Protein AF-A0A1R1XHM5-F1 (afdb_monomer_lite)

Foldseek 3Di:
DDDDPPDDDDDDDDDFDDDDPVQVPPPVNVVPDDGDDDDDFDADAQDDDDPPDPDDDDPVNRVRHRPTD

Structure (mmCIF, N/CA/C/O backbone):
data_AF-A0A1R1XHM5-F1
#
_entry.id   AF-A0A1R1XHM5-F1
#
loop_
_atom_site.group_PDB
_atom_site.id
_atom_site.type_symbol
_atom_site.label_atom_id
_atom_site.label_alt_id
_atom_site.label_comp_id
_at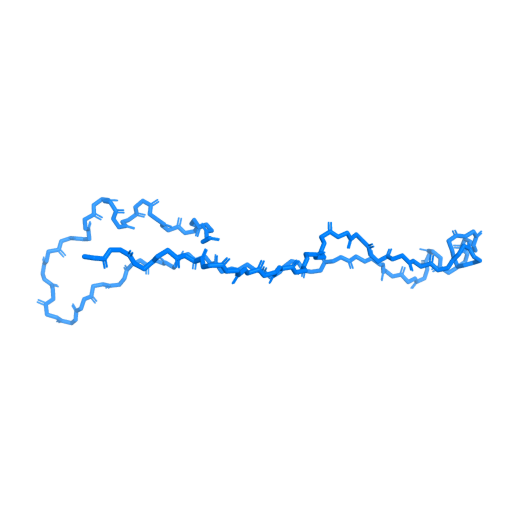om_site.label_asym_id
_atom_site.label_entity_id
_atom_site.label_seq_id
_atom_site.pdbx_PDB_ins_code
_atom_site.Cartn_x
_atom_site.Cartn_y
_atom_site.Cartn_z
_atom_site.occupancy
_atom_site.B_iso_or_equiv
_atom_site.auth_seq_id
_atom_site.auth_comp_id
_atom_site.auth_asym_id
_atom_site.auth_atom_id
_atom_site.pdbx_PDB_model_num
ATOM 1 N N . MET A 1 1 ? -31.949 2.635 -5.499 1.00 47.75 1 MET A N 1
ATOM 2 C CA . MET A 1 1 ? -31.683 3.095 -6.878 1.00 47.75 1 MET A CA 1
ATOM 3 C C . MET A 1 1 ? -30.171 3.222 -7.020 1.00 47.75 1 MET A C 1
ATOM 5 O O . MET A 1 1 ? -29.601 4.153 -6.470 1.00 47.75 1 MET A O 1
ATOM 9 N N . LEU A 1 2 ? -29.510 2.221 -7.608 1.00 55.25 2 LEU A N 1
ATOM 10 C CA . LEU A 1 2 ? -28.061 2.247 -7.839 1.00 55.25 2 LEU A CA 1
ATOM 11 C C . LEU A 1 2 ? -27.797 3.158 -9.042 1.00 55.25 2 LEU A C 1
ATOM 13 O O . LEU A 1 2 ? -28.404 2.966 -10.093 1.00 55.25 2 LEU A O 1
ATOM 17 N N . ARG A 1 3 ? -26.959 4.184 -8.873 1.00 59.34 3 ARG A N 1
ATOM 18 C CA . ARG A 1 3 ? -26.539 5.042 -9.987 1.00 59.34 3 ARG A CA 1
ATOM 19 C C . ARG A 1 3 ? -25.623 4.217 -10.890 1.00 59.34 3 ARG A C 1
ATOM 21 O O . ARG A 1 3 ? -24.543 3.828 -10.456 1.00 59.34 3 ARG A O 1
ATOM 28 N N . ASN A 1 4 ? -26.065 3.942 -12.114 1.00 75.62 4 ASN A N 1
ATOM 29 C CA . ASN A 1 4 ? -25.199 3.374 -13.140 1.00 75.62 4 ASN A CA 1
ATOM 30 C C . ASN A 1 4 ? -24.194 4.446 -13.570 1.00 75.62 4 ASN A C 1
ATOM 32 O O . ASN A 1 4 ? -24.574 5.589 -13.818 1.00 75.62 4 ASN A O 1
ATOM 36 N N . ILE A 1 5 ? -22.911 4.093 -13.627 1.00 78.69 5 ILE A N 1
ATOM 37 C CA . ILE A 1 5 ? -21.890 4.959 -14.221 1.00 78.69 5 ILE A CA 1
ATOM 38 C C . ILE A 1 5 ? -22.146 4.958 -15.731 1.00 78.69 5 ILE A C 1
ATOM 40 O O . ILE A 1 5 ? -21.915 3.949 -16.389 1.00 78.69 5 ILE A O 1
ATOM 44 N N . GLU A 1 6 ? -22.667 6.063 -16.265 1.00 80.88 6 GLU A N 1
ATOM 45 C CA . GLU A 1 6 ? -23.021 6.180 -17.688 1.00 80.88 6 GLU A CA 1
ATOM 46 C C . GLU A 1 6 ? -21.781 6.289 -18.589 1.00 80.88 6 GLU A C 1
ATOM 48 O O . GLU A 1 6 ? -21.764 5.733 -19.684 1.00 80.88 6 GLU A O 1
ATOM 53 N N . ALA A 1 7 ? -20.722 6.957 -18.116 1.00 84.81 7 ALA A N 1
ATOM 54 C CA . ALA A 1 7 ? -19.418 7.005 -18.773 1.00 84.81 7 ALA A CA 1
ATOM 55 C C . ALA A 1 7 ? -18.301 7.344 -17.770 1.00 84.81 7 ALA A C 1
ATOM 57 O O . ALA A 1 7 ? -18.474 8.195 -16.898 1.00 84.81 7 ALA A O 1
ATOM 58 N N . ALA A 1 8 ? -17.139 6.702 -17.914 1.00 87.56 8 ALA A N 1
ATOM 59 C CA . ALA A 1 8 ? -15.920 7.005 -17.166 1.00 87.56 8 ALA A CA 1
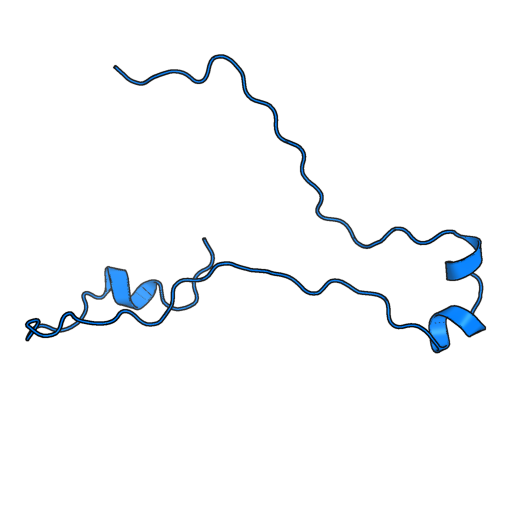ATOM 60 C C . ALA A 1 8 ? -14.679 6.709 -18.024 1.00 87.56 8 ALA A C 1
ATOM 62 O O . ALA A 1 8 ? -14.698 5.811 -18.864 1.00 87.56 8 ALA A O 1
ATOM 63 N N . SER A 1 9 ? -13.589 7.442 -17.791 1.00 91.75 9 SER A N 1
ATOM 64 C CA . SER A 1 9 ? -12.285 7.191 -18.415 1.00 91.75 9 SER A CA 1
ATOM 65 C C . SER A 1 9 ? -11.176 7.218 -17.370 1.00 91.75 9 SER A C 1
ATOM 67 O O . SER A 1 9 ? -11.205 8.060 -16.473 1.00 91.75 9 SER A O 1
ATOM 69 N N . ALA A 1 10 ? -10.173 6.357 -17.524 1.00 91.56 10 ALA A N 1
ATOM 70 C CA . ALA A 1 10 ? -8.988 6.325 -16.677 1.00 91.56 10 ALA A CA 1
ATOM 71 C C . ALA A 1 10 ? -7.719 6.269 -17.535 1.00 91.56 10 ALA A C 1
ATOM 73 O O . ALA A 1 10 ? -7.711 5.666 -18.609 1.00 91.56 10 ALA A O 1
ATOM 74 N N . LYS A 1 11 ? -6.634 6.871 -17.039 1.00 91.31 11 LYS A N 1
ATOM 75 C CA . LYS A 1 11 ? -5.293 6.748 -17.618 1.00 91.31 11 LYS A CA 1
ATOM 76 C C . LYS A 1 11 ? -4.374 6.114 -16.584 1.00 91.31 11 LYS A C 1
ATOM 78 O O . L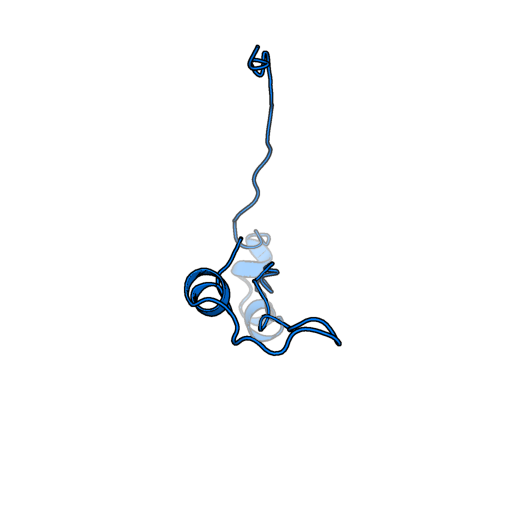YS A 1 11 ? -4.230 6.639 -15.486 1.00 91.31 11 LYS A O 1
ATOM 83 N N . ILE A 1 12 ? -3.760 4.996 -16.953 1.00 89.00 12 ILE A N 1
ATOM 84 C CA . ILE A 1 12 ? -2.870 4.222 -16.087 1.00 89.00 12 ILE A CA 1
ATOM 85 C C . ILE A 1 12 ? -1.443 4.371 -16.608 1.00 89.00 12 ILE A C 1
ATOM 87 O O . ILE A 1 12 ? -1.201 4.291 -17.812 1.00 89.00 12 ILE A O 1
ATOM 91 N N . MET A 1 13 ? -0.498 4.578 -15.695 1.00 85.94 13 MET A N 1
ATOM 92 C CA . MET A 1 13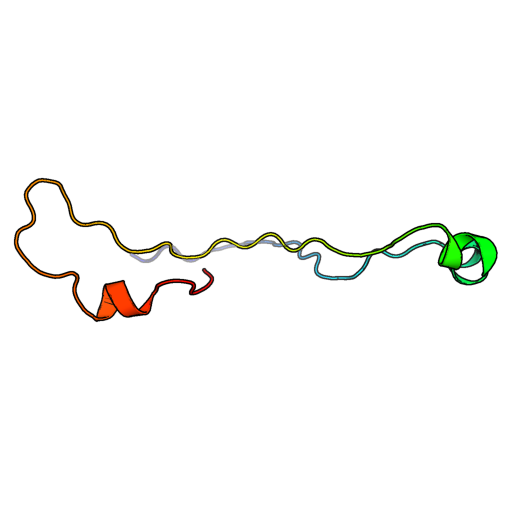 ? 0.930 4.574 -15.986 1.00 85.94 13 MET A CA 1
ATOM 93 C C . MET A 1 13 ? 1.627 3.668 -14.975 1.00 85.94 13 MET A C 1
ATOM 95 O O . MET A 1 13 ? 1.700 3.992 -13.796 1.00 85.94 13 MET A O 1
ATOM 99 N N . SER A 1 14 ? 2.103 2.516 -15.440 1.00 79.50 14 SER A N 1
ATOM 100 C CA . SER A 1 14 ? 2.702 1.474 -14.598 1.00 79.50 14 SER A CA 1
ATOM 101 C C . SER A 1 14 ? 3.920 0.841 -15.279 1.00 79.50 14 SER A C 1
ATOM 103 O O . SER A 1 14 ? 4.015 -0.379 -15.401 1.00 79.50 14 SER A O 1
ATOM 105 N N . PHE A 1 15 ? 4.824 1.670 -15.796 1.00 75.50 15 PHE A N 1
ATOM 106 C CA . PHE A 1 15 ? 6.031 1.234 -16.498 1.00 75.50 15 PHE A CA 1
ATOM 107 C C . PHE A 1 15 ? 7.270 1.967 -15.977 1.00 75.50 15 PHE A C 1
ATOM 109 O O . PHE A 1 15 ? 7.164 3.067 -15.439 1.00 75.50 15 PHE A O 1
ATOM 116 N N . PHE A 1 16 ? 8.437 1.340 -16.144 1.00 70.19 16 PHE A N 1
ATOM 117 C CA . PHE A 1 16 ? 9.735 1.962 -15.878 1.00 70.19 16 PHE A CA 1
ATOM 118 C C . PHE A 1 16 ? 9.966 3.178 -16.772 1.00 70.19 16 PHE A C 1
ATOM 120 O O . PHE A 1 16 ? 9.473 3.222 -17.901 1.00 70.19 16 PHE A O 1
ATOM 127 N N . HIS A 1 17 ? 10.732 4.145 -16.263 1.00 72.38 17 HIS A N 1
ATOM 128 C CA . HIS A 1 17 ? 11.182 5.298 -17.035 1.00 72.38 17 HIS A CA 1
ATOM 129 C C . HIS A 1 17 ? 11.760 4.831 -18.378 1.00 72.38 17 HIS A C 1
ATOM 131 O O . HIS A 1 17 ? 12.519 3.864 -18.441 1.00 72.38 17 HIS A O 1
ATOM 137 N N . LYS A 1 18 ? 11.323 5.476 -19.462 1.00 78.88 18 LYS A N 1
ATOM 138 C CA . LYS A 1 18 ? 11.859 5.237 -20.800 1.00 78.88 18 LYS A CA 1
ATOM 139 C C . LYS A 1 18 ? 12.893 6.312 -21.074 1.00 78.88 18 LYS A C 1
ATOM 141 O O . LYS A 1 18 ? 12.525 7.406 -21.493 1.00 78.88 18 LYS A O 1
ATOM 146 N N . ASP A 1 19 ? 14.148 5.980 -20.815 1.00 82.31 19 ASP A N 1
ATOM 147 C CA . ASP A 1 19 ? 15.270 6.836 -21.182 1.00 82.31 19 ASP A CA 1
ATOM 148 C C . ASP A 1 19 ? 15.553 6.716 -22.687 1.00 82.31 19 ASP A C 1
ATOM 150 O O . ASP A 1 19 ? 15.207 5.720 -23.333 1.00 82.31 19 ASP A O 1
ATOM 154 N N . GLU A 1 20 ? 16.150 7.753 -23.271 1.00 84.62 20 GLU A N 1
ATOM 155 C CA . GLU A 1 20 ? 16.495 7.749 -24.692 1.00 84.62 20 GLU A CA 1
ATOM 156 C C . GLU A 1 20 ? 17.574 6.699 -24.988 1.00 84.62 20 GLU A C 1
ATOM 158 O O . GLU A 1 20 ? 18.466 6.437 -24.179 1.00 84.62 20 GLU A O 1
ATOM 163 N N . LYS A 1 21 ? 17.504 6.098 -26.181 1.00 81.75 21 LYS A N 1
ATOM 164 C CA . LYS A 1 21 ? 18.386 4.997 -26.596 1.00 81.75 21 LYS A CA 1
ATOM 165 C C . LYS A 1 21 ? 19.874 5.344 -26.447 1.00 81.75 21 LYS A C 1
ATOM 167 O O . LYS A 1 21 ? 20.651 4.508 -25.999 1.00 81.75 21 LYS A O 1
ATOM 172 N N . GLU A 1 22 ? 20.242 6.580 -26.767 1.00 82.06 22 GLU A N 1
ATOM 173 C CA . GLU A 1 22 ? 21.617 7.084 -26.687 1.00 82.06 22 GLU A CA 1
ATOM 174 C C . GLU A 1 22 ? 22.173 7.067 -25.252 1.00 82.06 22 GLU A C 1
ATOM 176 O O . GLU A 1 22 ? 23.367 6.844 -25.057 1.00 82.06 22 GLU A O 1
ATOM 181 N N . TYR A 1 23 ? 21.315 7.233 -24.238 1.00 79.56 23 TYR A N 1
ATOM 182 C CA . TYR A 1 23 ? 21.704 7.151 -22.826 1.00 79.56 23 TYR A CA 1
ATOM 183 C C . TYR A 1 23 ? 21.814 5.709 -22.335 1.00 79.56 23 TYR A C 1
ATOM 185 O O . TYR A 1 23 ? 22.691 5.402 -21.531 1.00 79.56 23 TYR A O 1
ATOM 193 N N . ILE A 1 24 ? 20.960 4.818 -22.846 1.00 80.12 24 ILE A N 1
ATOM 194 C CA . ILE A 1 24 ? 20.982 3.388 -22.513 1.00 80.12 24 ILE A CA 1
ATOM 195 C C . ILE A 1 24 ? 22.232 2.712 -23.096 1.00 80.12 24 ILE A C 1
ATOM 197 O O . ILE A 1 24 ? 22.834 1.859 -22.448 1.00 80.12 24 ILE A O 1
ATOM 201 N N . GLU A 1 25 ? 22.638 3.089 -24.310 1.00 85.38 25 GLU A N 1
ATOM 202 C CA . GLU A 1 25 ? 23.807 2.511 -24.988 1.00 85.38 25 GLU A CA 1
ATOM 203 C C . GLU A 1 25 ? 25.141 3.103 -24.499 1.00 85.38 25 GLU A C 1
ATOM 205 O O . GLU A 1 25 ? 26.203 2.521 -24.734 1.00 85.38 25 GLU A O 1
ATOM 210 N N . ASN A 1 26 ? 25.110 4.225 -23.769 1.00 86.38 26 ASN A N 1
ATOM 211 C CA . ASN A 1 26 ? 26.297 4.828 -23.178 1.00 86.38 26 ASN A CA 1
ATOM 212 C C . ASN A 1 26 ? 26.616 4.213 -21.803 1.00 86.38 26 ASN A C 1
ATOM 214 O O . ASN A 1 26 ? 26.090 4.618 -20.763 1.00 86.38 26 ASN A O 1
ATOM 218 N N . LEU A 1 27 ? 27.558 3.267 -21.804 1.00 80.88 27 LEU A N 1
ATOM 219 C CA . LEU A 1 27 ? 28.017 2.554 -20.609 1.00 80.88 27 LEU A CA 1
ATOM 220 C C . LEU A 1 27 ? 28.520 3.492 -19.494 1.00 80.88 27 LEU A C 1
ATOM 222 O O . LEU A 1 27 ? 28.366 3.195 -18.312 1.00 80.88 27 LEU A O 1
ATOM 226 N N . GLU A 1 28 ? 29.108 4.636 -19.856 1.00 84.81 28 GLU A N 1
ATOM 227 C CA . GLU A 1 28 ? 29.627 5.606 -18.892 1.00 84.81 28 GLU A CA 1
ATOM 228 C C . GLU A 1 28 ? 28.499 6.267 -18.087 1.00 84.81 28 GLU A C 1
ATOM 230 O O . GLU A 1 28 ? 28.657 6.518 -16.892 1.00 84.81 28 GLU A O 1
ATOM 235 N N . ILE A 1 29 ? 27.350 6.509 -18.722 1.00 80.81 29 ILE A N 1
ATOM 236 C CA . ILE A 1 29 ? 26.159 7.084 -18.087 1.00 80.81 29 ILE A CA 1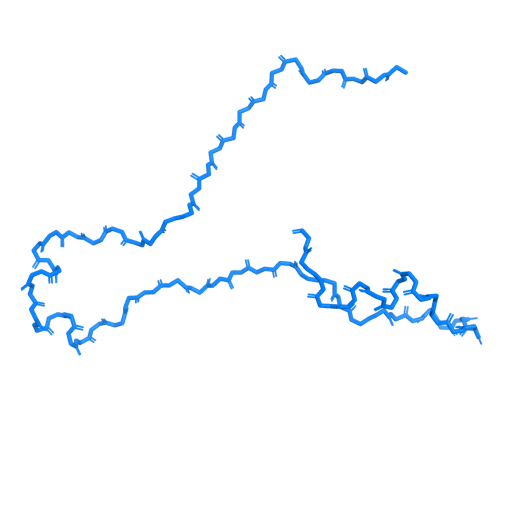
ATOM 237 C C . ILE A 1 29 ? 25.478 6.034 -17.205 1.00 80.81 29 ILE A C 1
ATOM 239 O O . ILE A 1 29 ? 25.202 6.308 -16.034 1.00 80.81 29 ILE A O 1
ATOM 243 N N . GLY A 1 30 ? 25.292 4.816 -17.724 1.00 78.12 30 GLY A N 1
ATOM 244 C CA . GLY A 1 30 ? 24.681 3.707 -16.982 1.00 78.12 30 GLY A CA 1
ATOM 245 C C . GLY A 1 30 ? 25.439 3.320 -15.706 1.00 78.12 30 GLY A C 1
ATOM 246 O O . GLY A 1 30 ? 24.833 2.867 -14.739 1.00 78.12 30 GLY A O 1
ATOM 247 N N . CYS A 1 31 ? 26.755 3.548 -15.656 1.00 80.94 31 CYS A N 1
ATOM 248 C CA . CYS A 1 31 ? 27.567 3.316 -14.459 1.00 80.94 31 CYS A CA 1
ATOM 249 C C . CYS A 1 31 ? 27.566 4.482 -13.452 1.00 80.94 31 CYS A C 1
ATOM 251 O O . CYS A 1 31 ? 28.036 4.301 -12.329 1.00 80.94 31 CYS A O 1
ATOM 253 N N . LYS A 1 32 ? 27.085 5.672 -13.831 1.00 88.38 32 LYS A N 1
ATOM 254 C CA . LYS A 1 32 ? 27.149 6.894 -13.006 1.00 88.38 32 LYS A CA 1
ATOM 255 C C . LYS A 1 32 ? 25.798 7.335 -12.448 1.00 88.38 32 LYS A C 1
ATOM 257 O O . LYS A 1 32 ? 25.774 8.062 -11.457 1.00 88.38 32 LYS A O 1
ATOM 262 N N . ILE A 1 33 ? 24.693 6.928 -13.071 1.00 86.44 33 ILE A N 1
ATOM 263 C CA . ILE A 1 33 ? 23.349 7.397 -12.725 1.00 86.44 33 ILE A CA 1
ATOM 264 C C . ILE A 1 33 ? 22.475 6.206 -12.342 1.00 86.44 33 ILE A C 1
ATOM 266 O O . ILE A 1 33 ? 22.278 5.285 -13.128 1.00 86.44 33 ILE A O 1
ATOM 270 N N . TRP A 1 34 ? 21.922 6.240 -11.130 1.00 87.50 34 TRP A N 1
ATOM 271 C CA . TRP A 1 34 ? 20.904 5.278 -10.719 1.00 87.50 34 TRP A CA 1
ATOM 272 C C . TRP A 1 34 ? 19.559 5.636 -11.357 1.00 87.50 34 TRP A C 1
ATOM 274 O O . TRP A 1 34 ? 19.092 6.768 -11.227 1.00 87.50 34 TRP A O 1
ATOM 284 N N . THR A 1 35 ? 18.921 4.659 -11.997 1.00 86.69 35 THR A N 1
ATOM 285 C CA . THR A 1 35 ? 17.561 4.775 -12.529 1.00 86.69 35 THR A CA 1
ATOM 286 C C . THR A 1 35 ? 16.664 3.731 -11.871 1.00 86.69 35 THR A C 1
ATOM 288 O O . THR A 1 35 ? 17.050 2.582 -11.650 1.00 86.69 35 THR A O 1
ATOM 291 N N . GLY A 1 36 ? 15.450 4.131 -11.500 1.00 87.19 36 GLY A N 1
ATOM 292 C CA . GLY A 1 36 ? 14.538 3.260 -10.770 1.00 87.19 36 GLY A CA 1
ATOM 293 C C . GLY A 1 36 ? 13.182 3.897 -10.506 1.00 87.19 36 GLY A C 1
ATOM 294 O O . GLY A 1 36 ? 12.885 5.000 -10.964 1.00 87.19 36 GLY A O 1
ATOM 295 N N . ILE A 1 37 ? 12.337 3.175 -9.773 1.00 89.31 37 ILE A N 1
ATOM 296 C CA . ILE A 1 37 ? 11.052 3.672 -9.278 1.00 89.31 37 ILE A CA 1
ATOM 297 C C . ILE A 1 37 ? 11.037 3.492 -7.764 1.00 89.31 37 ILE A C 1
ATOM 299 O O . ILE A 1 37 ? 11.260 2.386 -7.274 1.00 89.31 37 ILE A O 1
ATOM 303 N N . THR A 1 38 ? 10.702 4.556 -7.036 1.00 91.06 38 THR A N 1
ATOM 304 C CA . THR A 1 38 ? 10.340 4.472 -5.617 1.00 91.06 38 THR A CA 1
ATOM 305 C C . THR A 1 38 ? 8.824 4.285 -5.518 1.00 91.06 38 THR A C 1
ATOM 307 O O . THR A 1 38 ? 8.086 5.235 -5.788 1.00 91.06 38 THR A O 1
ATOM 310 N N . PRO A 1 39 ? 8.317 3.080 -5.193 1.00 90.31 39 PRO A N 1
ATOM 311 C CA . PRO A 1 39 ? 6.882 2.837 -5.137 1.00 90.31 39 PRO A CA 1
ATOM 312 C C . PRO A 1 39 ? 6.259 3.546 -3.933 1.00 90.31 39 PRO A C 1
ATOM 314 O O . PRO A 1 39 ? 6.745 3.429 -2.810 1.00 90.31 39 PRO A O 1
ATOM 317 N N . ILE A 1 40 ? 5.137 4.224 -4.161 1.00 91.94 40 ILE A N 1
ATOM 318 C CA . ILE A 1 40 ? 4.297 4.791 -3.104 1.00 91.94 40 ILE A CA 1
ATOM 319 C C . ILE A 1 40 ? 3.078 3.887 -2.962 1.00 91.94 40 ILE A C 1
ATOM 321 O O . ILE A 1 40 ? 2.436 3.545 -3.956 1.00 91.94 40 ILE A O 1
ATOM 325 N N . LYS A 1 41 ? 2.774 3.473 -1.732 1.00 93.69 41 LYS A N 1
ATOM 326 C CA . LYS A 1 41 ? 1.635 2.607 -1.423 1.00 93.69 41 LYS A CA 1
ATOM 327 C C . LYS A 1 41 ? 0.872 3.159 -0.232 1.00 93.69 41 LYS A C 1
ATOM 329 O O . LYS A 1 41 ? 1.475 3.698 0.692 1.00 93.69 41 LYS A O 1
ATOM 334 N N . THR A 1 42 ? -0.439 2.963 -0.246 1.00 96.06 42 THR A N 1
ATOM 335 C CA . THR A 1 42 ? -1.288 3.158 0.927 1.00 96.06 42 THR A CA 1
ATOM 336 C C . THR A 1 42 ? -1.551 1.795 1.550 1.00 96.06 42 THR A C 1
ATOM 338 O O . THR A 1 42 ? -1.982 0.868 0.864 1.00 96.06 42 THR A O 1
ATOM 341 N N . VAL A 1 43 ? -1.249 1.669 2.839 1.00 97.00 43 VAL A N 1
ATOM 342 C CA . VAL A 1 43 ? -1.426 0.434 3.609 1.00 97.00 43 VAL A CA 1
ATOM 343 C C . VAL A 1 43 ? -2.190 0.727 4.892 1.00 97.00 43 VAL A C 1
ATOM 345 O O . VAL A 1 43 ? -2.143 1.849 5.400 1.00 97.00 43 VAL A O 1
ATOM 348 N N . PHE A 1 44 ? -2.884 -0.274 5.423 1.00 97.44 44 PHE A N 1
ATOM 349 C CA . PHE A 1 44 ? -3.475 -0.176 6.753 1.00 97.44 44 PHE A CA 1
ATOM 350 C C . PHE A 1 44 ? -2.376 -0.202 7.820 1.00 97.44 44 PHE A C 1
ATOM 352 O O . PHE A 1 44 ? -1.502 -1.071 7.799 1.00 97.44 44 PHE A O 1
ATOM 359 N N . GLY A 1 45 ? -2.434 0.754 8.746 1.00 95.44 45 GLY A N 1
ATOM 360 C CA . GLY A 1 45 ? -1.582 0.766 9.932 1.00 95.44 45 GLY A CA 1
ATOM 361 C C . GLY A 1 45 ? -2.069 -0.201 11.011 1.00 95.44 45 GLY A C 1
ATOM 362 O O . GLY A 1 45 ? -3.113 -0.842 10.865 1.00 95.44 45 GLY A O 1
ATOM 363 N N . ASN A 1 46 ? -1.317 -0.267 12.110 1.00 95.50 46 ASN A N 1
ATOM 364 C CA . ASN A 1 46 ? -1.741 -0.988 13.304 1.00 95.50 46 ASN A CA 1
ATOM 365 C C . ASN A 1 46 ? -3.049 -0.367 13.843 1.00 95.50 46 ASN A C 1
ATOM 367 O O . ASN A 1 46 ? -3.095 0.850 14.036 1.00 95.50 46 ASN A O 1
ATOM 371 N N . PRO A 1 47 ? -4.121 -1.148 14.052 1.00 94.62 47 PRO A N 1
ATOM 372 C CA . PRO A 1 47 ? -5.373 -0.622 14.579 1.00 94.62 47 PRO A CA 1
ATOM 373 C C . PRO A 1 47 ? -5.198 -0.084 16.001 1.00 94.62 47 PRO A C 1
ATOM 375 O O . PRO A 1 47 ? -4.687 -0.762 16.890 1.00 94.62 47 PRO A O 1
ATOM 378 N N . GLU A 1 48 ? -5.689 1.131 16.222 1.00 91.75 48 GLU A N 1
ATOM 379 C CA . GLU A 1 48 ? -5.636 1.796 17.520 1.00 91.75 48 GLU A CA 1
ATOM 380 C C . GLU A 1 48 ? -7.024 1.818 18.166 1.00 91.75 48 GLU A C 1
ATOM 382 O O . GLU A 1 48 ? -8.017 2.231 17.560 1.00 91.75 48 GLU A O 1
ATOM 387 N N . GLY A 1 49 ? -7.094 1.356 19.415 1.00 91.69 49 GLY A N 1
ATOM 388 C CA . GLY A 1 49 ? -8.299 1.461 20.229 1.00 91.69 49 GLY A CA 1
ATOM 389 C C . GLY A 1 49 ? -8.564 2.908 20.645 1.00 91.69 49 GLY A C 1
ATOM 390 O O . GLY A 1 49 ? -7.643 3.695 20.855 1.00 91.69 49 GLY A O 1
ATOM 391 N N . SER A 1 50 ? -9.838 3.269 20.801 1.00 92.12 50 SER A N 1
ATOM 392 C CA . SER A 1 50 ? -10.196 4.573 21.361 1.00 92.12 50 SER A CA 1
ATOM 393 C C . SER A 1 50 ? -9.854 4.650 22.855 1.00 92.12 50 SER A C 1
ATOM 395 O O . SER A 1 50 ? -9.795 3.630 23.541 1.00 92.12 50 SER A O 1
ATOM 397 N N . ILE A 1 51 ? -9.714 5.868 23.391 1.00 94.69 51 ILE A N 1
ATOM 398 C CA . ILE A 1 51 ? -9.349 6.115 24.803 1.00 94.69 51 ILE A CA 1
ATOM 399 C C . ILE A 1 51 ? -10.335 5.546 25.843 1.00 94.69 51 ILE A C 1
ATOM 401 O O . ILE A 1 51 ? -10.020 5.518 27.029 1.00 94.69 51 ILE A O 1
ATOM 405 N N . TYR A 1 52 ? -11.523 5.109 25.419 1.00 93.56 52 TYR A N 1
ATOM 406 C CA . TYR A 1 52 ? -12.540 4.505 26.286 1.00 93.56 52 TYR A CA 1
ATOM 407 C C . TYR A 1 52 ? -12.812 3.031 25.948 1.00 93.56 52 TYR A C 1
ATOM 409 O O . TYR A 1 52 ? -13.694 2.418 26.549 1.00 93.56 52 TYR A O 1
ATOM 417 N N . SER A 1 53 ? -12.093 2.455 24.979 1.00 92.88 53 SER A N 1
ATOM 418 C CA . SER A 1 53 ? -12.235 1.045 24.628 1.00 92.88 53 SER A CA 1
ATOM 419 C C . SER A 1 53 ? -11.494 0.175 25.638 1.00 92.88 53 SER A C 1
ATOM 421 O O . SER A 1 53 ? -10.289 0.315 25.819 1.00 92.88 53 SER A O 1
ATOM 423 N N . ILE A 1 54 ? -12.220 -0.747 26.269 1.00 91.31 54 ILE A N 1
ATOM 424 C CA . ILE A 1 54 ? -11.662 -1.764 27.179 1.00 91.31 54 ILE A CA 1
ATOM 425 C C . ILE A 1 54 ? -11.621 -3.161 26.550 1.00 91.31 54 ILE A C 1
ATOM 427 O O . ILE A 1 54 ? -11.153 -4.106 27.176 1.00 91.31 54 ILE A O 1
ATOM 431 N N . VAL A 1 55 ? -12.155 -3.300 25.336 1.00 93.50 55 VAL A N 1
ATOM 432 C CA . VAL A 1 55 ? -12.200 -4.563 24.597 1.00 93.50 55 VAL A CA 1
ATOM 433 C C . VAL A 1 55 ? -11.039 -4.646 23.613 1.00 93.50 55 VAL A C 1
ATOM 435 O O . VAL A 1 55 ? -10.554 -3.621 23.125 1.00 93.50 55 VAL A O 1
ATOM 438 N N . GLU A 1 56 ? -10.612 -5.871 23.319 1.00 92.75 56 GLU A N 1
ATOM 439 C CA . GLU A 1 56 ? -9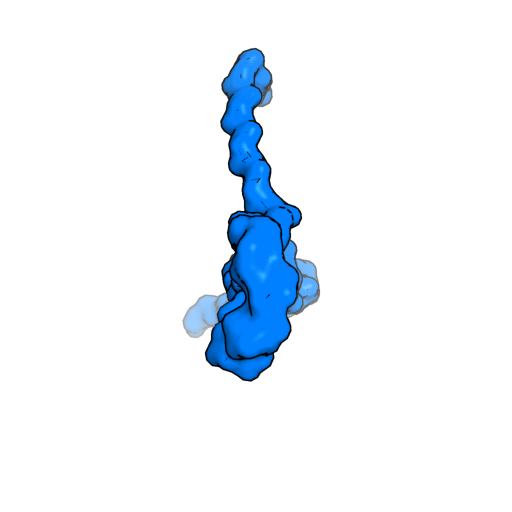.566 -6.149 22.335 1.00 92.75 56 GLU A CA 1
ATOM 440 C C . GLU A 1 56 ? -10.011 -5.781 20.911 1.00 92.75 56 GLU A C 1
ATOM 442 O O . GLU A 1 56 ? -11.204 -5.761 20.588 1.00 92.75 56 GLU A O 1
ATOM 447 N N . VAL A 1 57 ? -9.035 -5.492 20.043 1.00 93.88 57 VAL A N 1
ATOM 448 C CA . VAL A 1 57 ? -9.293 -5.219 18.625 1.00 93.88 57 VAL A CA 1
ATOM 449 C C . VAL A 1 57 ? -9.851 -6.486 17.962 1.00 93.88 57 VAL A C 1
ATOM 451 O O . VAL A 1 57 ? -9.217 -7.537 18.045 1.00 93.88 57 VAL A O 1
ATOM 454 N N . PRO A 1 58 ? -10.996 -6.414 17.257 1.00 94.62 58 PRO A N 1
ATOM 455 C CA . PRO A 1 58 ? -11.540 -7.573 16.563 1.00 94.62 58 PRO A CA 1
ATOM 456 C C . PRO A 1 58 ? -10.581 -8.133 15.505 1.00 94.62 58 PRO A C 1
ATOM 458 O O . PRO A 1 58 ? -9.968 -7.378 14.747 1.00 94.62 58 PRO A O 1
ATOM 461 N N . GLU A 1 59 ? -10.525 -9.461 15.385 1.00 94.94 59 GLU A N 1
ATOM 462 C CA . GLU A 1 59 ? -9.603 -10.164 14.477 1.00 94.94 59 GLU A CA 1
ATOM 463 C C . GLU A 1 59 ? -9.711 -9.687 13.020 1.00 94.94 59 GLU A C 1
ATOM 465 O O . GLU A 1 59 ? -8.705 -9.519 12.332 1.00 94.94 59 GLU A O 1
ATOM 470 N N . TYR A 1 60 ? -10.923 -9.384 12.550 1.00 94.88 60 TYR A N 1
ATOM 471 C CA . TYR A 1 60 ? -11.131 -8.913 11.182 1.00 94.88 60 TYR A CA 1
ATOM 472 C C . TYR A 1 60 ? -10.499 -7.536 10.913 1.00 94.88 60 TYR A C 1
ATOM 474 O O . TYR A 1 60 ? -10.149 -7.270 9.768 1.00 94.88 60 TYR A O 1
ATOM 482 N N . PHE A 1 61 ? -10.290 -6.695 11.933 1.00 94.94 61 PHE A N 1
ATOM 483 C CA . PHE A 1 61 ? -9.505 -5.460 11.817 1.00 94.94 61 PHE A CA 1
ATOM 484 C C . PHE A 1 61 ? -8.008 -5.717 11.993 1.00 94.94 61 PHE A C 1
ATOM 486 O O . PHE A 1 61 ? -7.218 -5.213 11.200 1.00 94.94 61 PHE A O 1
ATOM 493 N N . ALA A 1 62 ? -7.619 -6.531 12.979 1.00 93.25 62 ALA A N 1
ATOM 494 C CA . ALA A 1 62 ? -6.217 -6.890 13.205 1.00 93.25 62 ALA A CA 1
ATOM 495 C C . ALA A 1 62 ? -5.582 -7.531 11.958 1.00 93.25 62 ALA A C 1
ATOM 497 O O . ALA A 1 62 ? -4.458 -7.213 11.585 1.00 93.25 62 ALA A O 1
ATOM 498 N N . SER A 1 63 ? -6.345 -8.358 11.236 1.00 95.31 63 SER A N 1
ATOM 499 C CA . SER A 1 63 ? -5.887 -9.030 10.016 1.00 95.31 63 SER A CA 1
ATOM 500 C C . SER A 1 63 ? -5.560 -8.094 8.843 1.00 95.31 63 SER A C 1
ATOM 502 O O . SER A 1 63 ? -4.998 -8.557 7.844 1.00 95.31 63 SER A O 1
ATOM 504 N N . LEU A 1 64 ? -5.938 -6.812 8.926 1.00 96.06 64 LEU A N 1
ATOM 505 C CA . LEU A 1 64 ? -5.707 -5.822 7.875 1.00 96.06 64 LEU A CA 1
ATOM 506 C C . LEU A 1 64 ? -4.338 -5.157 7.966 1.00 96.06 64 LEU A C 1
ATOM 508 O O . LEU A 1 64 ? -3.928 -4.565 6.971 1.00 96.06 64 LEU A O 1
ATOM 512 N N . GLU A 1 65 ? -3.632 -5.253 9.093 1.00 95.69 65 GLU A N 1
ATOM 513 C CA . GLU A 1 65 ? -2.334 -4.602 9.276 1.00 95.69 65 GLU A CA 1
ATOM 514 C C . GLU A 1 65 ? -1.380 -4.907 8.102 1.00 95.69 65 GLU A C 1
ATOM 516 O O . GLU A 1 65 ? -1.243 -6.051 7.660 1.00 95.69 65 GLU A O 1
ATOM 521 N N . ASN A 1 66 ? -0.747 -3.865 7.556 1.00 94.69 66 ASN A N 1
ATOM 522 C CA . ASN A 1 66 ? 0.151 -3.907 6.395 1.00 94.69 66 ASN A CA 1
ATOM 523 C C . ASN A 1 66 ? -0.473 -4.370 5.065 1.00 94.69 66 ASN A C 1
ATOM 525 O O . ASN A 1 66 ? 0.232 -4.447 4.051 1.00 94.69 66 ASN A O 1
ATOM 529 N N . ARG A 1 67 ? -1.784 -4.634 4.998 1.00 94.25 67 ARG A N 1
ATOM 530 C CA . ARG A 1 67 ? -2.455 -4.880 3.714 1.00 94.25 67 ARG A CA 1
ATOM 531 C C . ARG A 1 67 ? -2.514 -3.596 2.892 1.00 94.25 67 ARG A C 1
ATOM 533 O O . ARG A 1 67 ? -2.694 -2.504 3.426 1.00 94.25 67 ARG A O 1
ATOM 540 N N . THR A 1 68 ? -2.351 -3.741 1.579 1.00 91.38 68 THR A N 1
ATOM 541 C CA . THR A 1 68 ? -2.469 -2.642 0.607 1.00 91.38 68 THR A CA 1
ATOM 542 C C . THR A 1 68 ? -3.938 -2.426 0.238 1.00 91.38 68 THR A C 1
ATOM 544 O O . THR A 1 68 ? -4.690 -3.401 0.184 1.00 91.38 68 THR A O 1
ATOM 547 N N . ILE A 1 69 ? -4.323 -1.167 0.016 1.00 84.94 69 ILE A N 1
ATOM 548 C CA . ILE A 1 69 ? -5.663 -0.764 -0.448 1.00 84.94 69 ILE A CA 1
ATOM 549 C C . ILE A 1 69 ? -5.792 -0.953 -1.961 1.00 84.94 69 ILE A C 1
ATOM 551 O O . ILE A 1 69 ? -4.824 -0.605 -2.675 1.00 84.94 69 ILE A O 1
#

pLDDT: mean 86.74, std 9.59, range [47.75, 97.44]

Radius of gyration: 22.84 Å; chains: 1; bounding box: 61×18×54 Å

Organism: NCBI:txid133412

Secondary structure (DSSP, 8-state):
--------------S-----HHHHH-HHHHTT----------B-------TT--SPPPHHHHTTTT-B-

Sequence (69 aa):
MLRNIEAASAKIMSFFHKDEKEYIENLEIGCKIWTGITPIKTVFGNPEGSIYSIVEVPEYFASLENRTI